Protein AF-A0A232M3I5-F1 (afdb_monomer)

Secondary structure (DSSP, 8-state):
------THHHHHHHHHHHHHHHHHHHHHTT--SS-PPPPHHHHHHTT--GGG-STTHHHHHHHHHHHHHTTT-TTTSHHHHHHHHHHHHHHHHHHHHHHHHHHHHTTT----

Sequence (112 aa):
MTFEINDEHIFYWKVLCKMTVVESAKSTIGLTDGSTPASRQAMSDARLPLAYRDSCAHLLIPLNRCRQEEYYLPWKCETERHTYERCQYEEFKKRVAKMDELRAAKGGERSN

Foldseek 3Di:
DDDDDDPVVVVVVVVVVVVPPVVVVCVVVVPPDPQDFDDPVRCVVLVPDPVLNDSLVVLVSVLVVQCVVVVNDPPRSPPSVVVSVVVVVVVVVVVVVVVVVVCVVVVNDDDD

Structure (mmCIF, N/CA/C/O backbone):
data_AF-A0A232M3I5-F1
#
_entry.id   AF-A0A232M3I5-F1
#
loop_
_atom_site.group_PDB
_atom_site.id
_atom_site.type_symbol
_atom_site.label_atom_id
_atom_site.label_alt_id
_atom_site.label_comp_id
_atom_site.label_asym_id
_atom_site.label_entity_id
_atom_site.label_seq_id
_atom_site.pdbx_PDB_ins_code
_atom_site.Cartn_x
_atom_site.Cartn_y
_atom_site.Cartn_z
_atom_site.occupancy
_atom_site.B_iso_or_equiv
_atom_site.auth_seq_id
_atom_site.auth_comp_id
_atom_site.auth_asym_id
_atom_site.auth_atom_id
_atom_site.pdbx_PDB_model_num
ATOM 1 N N . MET A 1 1 ? 22.781 -17.548 59.087 1.00 36.53 1 MET A N 1
ATOM 2 C CA . MET A 1 1 ? 22.733 -16.389 58.175 1.00 36.53 1 MET A CA 1
ATOM 3 C C . MET A 1 1 ? 21.910 -16.828 56.977 1.00 36.53 1 MET A C 1
ATOM 5 O O . MET A 1 1 ? 22.402 -17.557 56.130 1.00 36.53 1 MET A O 1
ATOM 9 N N . THR A 1 2 ? 20.611 -16.559 57.032 1.00 29.86 2 THR A N 1
ATOM 10 C CA . THR A 1 2 ? 19.638 -16.872 55.983 1.00 29.86 2 THR A CA 1
ATOM 11 C C . THR A 1 2 ? 19.803 -15.859 54.855 1.00 29.86 2 THR A C 1
ATOM 13 O O . THR A 1 2 ? 19.718 -14.661 55.109 1.00 29.86 2 THR A O 1
ATOM 16 N N . PHE A 1 3 ? 20.065 -16.319 53.634 1.00 33.56 3 PHE A N 1
ATOM 17 C CA . PHE A 1 3 ? 19.971 -15.488 52.434 1.00 33.56 3 PHE A CA 1
ATOM 18 C C . PHE A 1 3 ? 18.864 -16.095 51.572 1.00 33.56 3 PHE A C 1
ATOM 20 O O . PHE A 1 3 ? 19.052 -17.139 50.950 1.00 33.56 3 PHE A O 1
ATOM 27 N N . GLU A 1 4 ? 17.673 -15.504 51.648 1.00 40.56 4 GLU A N 1
ATOM 28 C CA . GLU A 1 4 ? 16.532 -15.839 50.799 1.00 40.56 4 GLU A CA 1
ATOM 29 C C . GLU A 1 4 ? 16.883 -15.482 49.349 1.00 40.56 4 GLU A C 1
ATOM 31 O O . GLU A 1 4 ? 17.143 -14.324 49.018 1.00 40.56 4 GLU A O 1
ATOM 36 N N . ILE A 1 5 ? 16.947 -16.492 48.482 1.00 49.09 5 ILE A N 1
ATOM 37 C CA . ILE A 1 5 ? 17.174 -16.312 47.048 1.00 49.09 5 ILE A CA 1
ATOM 38 C C . ILE A 1 5 ? 15.801 -16.086 46.410 1.00 49.09 5 ILE A C 1
ATOM 40 O O . ILE A 1 5 ? 15.037 -17.028 46.227 1.00 49.09 5 ILE A O 1
ATOM 44 N N . ASN A 1 6 ? 15.491 -14.823 46.118 1.00 50.09 6 ASN A N 1
ATOM 45 C CA . ASN A 1 6 ? 14.250 -14.395 45.471 1.00 50.09 6 ASN A CA 1
ATOM 46 C C . ASN A 1 6 ? 14.105 -14.967 44.042 1.00 50.09 6 ASN A C 1
ATOM 48 O O . ASN A 1 6 ? 15.034 -14.900 43.231 1.00 50.09 6 ASN A O 1
ATOM 52 N N . ASP A 1 7 ? 12.902 -15.460 43.726 1.00 55.50 7 ASP A N 1
ATOM 53 C CA . ASP A 1 7 ? 12.484 -16.132 42.480 1.00 55.50 7 ASP A CA 1
ATOM 54 C C . ASP A 1 7 ? 12.653 -15.316 41.171 1.00 55.50 7 ASP A C 1
ATOM 56 O O . ASP A 1 7 ? 12.555 -15.867 40.070 1.00 55.50 7 ASP A O 1
ATOM 60 N N . GLU A 1 8 ? 12.950 -14.014 41.234 1.00 52.91 8 GLU A N 1
ATOM 61 C CA . GLU A 1 8 ? 13.034 -13.146 40.044 1.00 52.91 8 GLU A CA 1
ATOM 62 C C . GLU A 1 8 ? 14.287 -13.385 39.179 1.00 52.91 8 GLU A C 1
ATOM 64 O O . GLU A 1 8 ? 14.257 -13.218 37.955 1.00 52.91 8 GLU A O 1
ATOM 69 N N . HIS A 1 9 ? 15.392 -13.843 39.774 1.00 48.72 9 HIS A N 1
ATOM 70 C CA . HIS A 1 9 ? 16.669 -13.996 39.062 1.00 48.72 9 HIS A CA 1
ATOM 71 C C . HIS A 1 9 ? 16.680 -15.211 38.108 1.00 48.72 9 HIS A C 1
ATOM 73 O O . HIS A 1 9 ? 17.318 -15.189 37.051 1.00 48.72 9 HIS A O 1
ATOM 79 N N . ILE A 1 10 ? 15.919 -16.261 38.443 1.00 56.19 10 ILE A N 1
ATOM 80 C CA . ILE A 1 10 ? 15.705 -17.450 37.597 1.00 56.19 10 ILE A CA 1
ATOM 81 C C . ILE A 1 10 ? 14.839 -17.094 36.383 1.00 56.19 10 ILE A C 1
ATOM 83 O O . ILE A 1 10 ? 15.052 -17.618 35.284 1.00 56.19 10 ILE A O 1
ATOM 87 N N . PHE A 1 11 ? 13.877 -16.187 36.567 1.00 51.44 11 PHE A N 1
ATOM 88 C CA . PHE A 1 11 ? 12.989 -15.735 35.503 1.00 51.44 11 PHE A CA 1
ATOM 89 C C . PHE A 1 11 ? 13.763 -14.948 34.439 1.00 51.44 11 PHE A C 1
ATOM 91 O O . PHE A 1 11 ? 13.648 -15.242 33.248 1.00 51.44 11 PHE A O 1
ATOM 98 N N . TYR A 1 12 ? 14.640 -14.034 34.868 1.00 53.97 12 TYR A N 1
ATOM 99 C CA . TYR A 1 12 ? 15.449 -13.213 33.965 1.00 53.97 12 TYR A CA 1
ATOM 100 C C . TYR A 1 12 ? 16.418 -14.052 33.112 1.00 53.97 12 TYR A C 1
ATOM 102 O O . TYR A 1 12 ? 16.521 -13.850 31.902 1.00 53.97 12 TYR A O 1
ATOM 110 N N . TRP A 1 13 ? 17.064 -15.069 33.696 1.00 50.97 13 TRP A N 1
ATOM 111 C CA . TRP A 1 13 ? 18.007 -15.940 32.975 1.00 50.97 13 TRP A CA 1
ATOM 112 C C . TRP A 1 13 ? 17.315 -16.909 31.994 1.00 50.97 13 TRP A C 1
ATOM 114 O O . TRP A 1 13 ? 17.824 -17.162 30.899 1.00 50.97 13 TRP A O 1
ATOM 124 N N . LYS A 1 14 ? 16.106 -17.397 32.323 1.00 53.97 14 LYS A N 1
ATOM 125 C CA . LYS A 1 14 ? 15.258 -18.181 31.398 1.00 53.97 14 LYS A CA 1
ATOM 126 C C . LYS A 1 14 ? 14.777 -17.363 30.196 1.00 53.97 14 LYS A C 1
ATOM 128 O O . LYS A 1 14 ? 14.673 -17.917 29.101 1.00 53.97 14 LYS A O 1
ATOM 133 N N . VAL A 1 15 ? 14.471 -16.079 30.388 1.00 56.09 15 VAL A N 1
ATOM 134 C CA . VAL A 1 15 ? 14.069 -15.164 29.306 1.00 56.09 15 VAL A CA 1
ATOM 135 C C . VAL A 1 15 ? 15.266 -14.839 28.406 1.00 56.09 15 VAL A C 1
ATOM 137 O O . VAL A 1 15 ? 15.161 -14.990 27.190 1.00 56.09 15 VAL A O 1
ATOM 140 N N . LEU A 1 16 ? 16.431 -14.526 28.988 1.00 51.78 16 LEU A N 1
ATOM 141 C CA . LEU A 1 16 ? 17.652 -14.212 28.235 1.00 51.78 16 LEU A CA 1
ATOM 142 C C . LEU A 1 16 ? 18.135 -15.387 27.363 1.00 51.78 16 LEU A C 1
ATOM 144 O O . LEU A 1 16 ? 18.512 -15.197 26.210 1.00 51.78 16 LEU A O 1
ATOM 148 N N . CYS A 1 17 ? 18.085 -16.619 27.883 1.00 54.47 17 CYS A N 1
ATOM 149 C CA . CYS A 1 17 ? 18.536 -17.813 27.158 1.00 54.47 17 CYS A CA 1
ATOM 150 C C . CYS A 1 17 ? 17.562 -18.246 26.038 1.00 54.47 17 CYS A C 1
ATOM 152 O O . CYS A 1 17 ? 17.983 -18.823 25.036 1.00 54.47 17 CYS A O 1
ATOM 154 N N . LYS A 1 18 ? 16.264 -17.921 26.150 1.00 52.28 18 LYS A N 1
ATOM 155 C CA . LYS A 1 18 ? 15.285 -18.131 25.066 1.00 52.28 18 LYS A CA 1
ATOM 156 C C . LYS A 1 18 ? 15.374 -17.081 23.954 1.00 52.28 18 LYS A C 1
ATOM 158 O O . LYS A 1 18 ? 14.996 -17.387 22.825 1.00 52.28 18 LYS A O 1
ATOM 163 N N . MET A 1 19 ? 15.871 -15.878 24.249 1.00 50.94 19 MET A N 1
ATOM 164 C CA . MET A 1 19 ? 16.002 -14.799 23.263 1.00 50.94 19 MET A CA 1
ATOM 165 C C . MET A 1 19 ? 17.131 -15.046 22.246 1.00 50.94 19 MET A C 1
ATOM 167 O O . MET A 1 19 ? 16.953 -14.751 21.072 1.00 50.94 19 MET A O 1
ATOM 171 N N . THR A 1 20 ? 18.248 -15.677 22.625 1.00 52.88 20 THR A N 1
ATOM 172 C CA . THR A 1 20 ? 19.428 -15.770 21.737 1.00 52.88 20 THR A CA 1
ATOM 173 C C . THR A 1 20 ? 19.367 -16.877 20.677 1.00 52.88 20 THR A C 1
ATOM 175 O O . THR A 1 20 ? 19.899 -16.713 19.579 1.00 52.88 20 THR A O 1
ATOM 178 N N . VAL A 1 21 ? 18.707 -18.007 20.953 1.00 57.47 21 VAL A N 1
ATOM 179 C CA . VAL A 1 21 ? 18.685 -19.158 20.022 1.00 57.47 21 VAL A CA 1
ATOM 180 C C . VAL A 1 21 ? 17.604 -19.012 18.942 1.00 57.47 21 VAL A C 1
ATOM 182 O O . VAL A 1 21 ? 17.812 -19.401 17.794 1.00 57.47 21 VAL A O 1
ATOM 185 N N . VAL A 1 22 ? 16.460 -18.406 19.276 1.00 58.78 22 VAL A N 1
ATOM 186 C CA . VAL A 1 22 ? 15.324 -18.251 18.348 1.00 58.78 22 VAL A CA 1
ATOM 187 C C . VAL A 1 22 ? 15.579 -17.157 17.300 1.00 58.78 22 VAL A C 1
ATOM 189 O O . VAL A 1 22 ? 15.109 -17.267 16.168 1.00 58.78 22 VAL A O 1
ATOM 192 N N . GLU A 1 23 ? 16.354 -16.122 17.632 1.00 58.50 23 GLU A N 1
ATOM 193 C CA . GLU A 1 23 ? 16.722 -15.053 16.692 1.00 58.50 23 GLU A CA 1
ATOM 194 C C . GLU A 1 23 ? 17.732 -15.530 15.631 1.00 58.50 23 GLU A C 1
ATOM 196 O O . GLU A 1 23 ? 17.575 -15.216 14.450 1.00 58.50 23 GLU A O 1
ATOM 201 N N . SER A 1 24 ? 18.689 -16.388 16.007 1.00 56.53 24 SER A N 1
ATOM 202 C CA . SER A 1 24 ? 19.647 -17.010 15.072 1.00 56.53 24 SER A CA 1
ATOM 203 C C . SER A 1 24 ? 18.975 -17.994 14.092 1.00 56.53 24 SER A C 1
ATOM 205 O O . SER A 1 24 ? 19.364 -18.129 12.929 1.00 56.53 24 SER A O 1
ATOM 207 N N . ALA A 1 25 ? 17.887 -18.644 14.518 1.00 57.88 25 ALA A N 1
ATOM 208 C CA . ALA A 1 25 ? 17.087 -19.501 13.641 1.00 57.88 25 ALA A CA 1
ATOM 209 C C . ALA A 1 25 ? 16.265 -18.708 12.602 1.00 57.88 25 ALA A C 1
ATOM 211 O O . ALA A 1 25 ? 15.973 -19.219 11.524 1.00 57.88 25 ALA A O 1
ATOM 212 N N . LYS A 1 26 ? 15.900 -17.448 12.881 1.00 56.56 26 LYS A N 1
ATOM 213 C CA . LYS A 1 26 ? 15.211 -16.584 11.903 1.00 56.56 26 LYS A CA 1
ATOM 214 C C . LYS A 1 26 ? 16.162 -16.036 10.838 1.00 56.56 26 LYS A C 1
ATOM 216 O O . LYS A 1 26 ? 15.759 -15.927 9.680 1.00 56.56 26 LYS A O 1
ATOM 221 N N . SER A 1 27 ? 17.414 -15.741 11.200 1.00 54.50 27 SER A N 1
ATOM 222 C CA . SER A 1 27 ? 18.414 -15.230 10.251 1.00 54.50 27 SER A CA 1
ATOM 223 C C . SER A 1 27 ? 18.872 -16.289 9.241 1.00 54.50 27 SER A C 1
ATOM 225 O O . SER A 1 27 ? 19.123 -15.965 8.084 1.00 54.50 27 SER A O 1
ATOM 227 N N . THR A 1 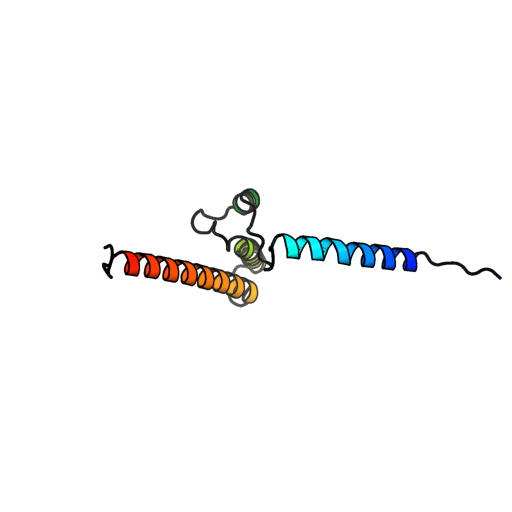28 ? 18.897 -17.566 9.635 1.00 51.72 28 THR A N 1
ATOM 228 C CA . THR A 1 28 ? 19.287 -18.693 8.766 1.00 51.72 28 THR A CA 1
ATOM 229 C C . THR A 1 28 ? 18.213 -19.107 7.755 1.00 51.72 28 THR A C 1
ATOM 231 O O . THR A 1 28 ? 18.549 -19.681 6.723 1.00 51.72 28 THR A O 1
ATOM 234 N N . ILE A 1 29 ? 16.940 -18.769 7.991 1.00 62.72 29 ILE A N 1
ATOM 235 C CA . ILE A 1 29 ? 15.828 -19.028 7.053 1.00 62.72 29 ILE A CA 1
ATOM 236 C C . ILE A 1 29 ? 15.588 -17.815 6.124 1.00 62.72 29 ILE A C 1
ATOM 238 O O . ILE A 1 29 ? 14.718 -17.845 5.260 1.00 62.72 29 ILE A O 1
ATOM 242 N N . GLY A 1 30 ? 16.371 -16.735 6.243 1.00 52.00 30 GLY A N 1
ATOM 243 C CA . GLY A 1 30 ? 16.248 -15.573 5.353 1.00 52.00 30 GLY A CA 1
ATOM 244 C C . GLY A 1 30 ? 14.910 -14.830 5.470 1.00 52.00 30 GLY A C 1
ATOM 245 O O . GLY A 1 30 ? 14.553 -14.069 4.575 1.00 52.00 30 GLY A O 1
ATOM 246 N N . LEU A 1 31 ? 14.162 -15.017 6.566 1.00 53.53 31 LEU A N 1
ATOM 247 C CA . LEU A 1 31 ? 13.011 -14.173 6.896 1.00 53.53 31 LEU A CA 1
ATOM 248 C C . LEU A 1 31 ? 13.507 -12.918 7.620 1.00 53.53 31 LEU A C 1
ATOM 250 O O . LEU A 1 31 ? 13.290 -12.728 8.816 1.00 53.53 31 LEU A O 1
ATOM 254 N N . THR A 1 32 ? 14.201 -12.059 6.885 1.00 53.34 32 THR A N 1
ATOM 255 C CA . THR A 1 32 ? 14.564 -10.716 7.337 1.00 53.34 32 THR A CA 1
ATOM 256 C C . THR A 1 32 ? 13.774 -9.714 6.518 1.00 53.34 32 THR A C 1
ATOM 258 O O . THR A 1 32 ? 14.270 -9.209 5.525 1.00 53.34 32 THR A O 1
ATOM 261 N N . ASP A 1 33 ? 12.514 -9.533 6.901 1.00 45.25 33 ASP A N 1
ATOM 262 C CA . ASP A 1 33 ? 11.749 -8.288 6.812 1.00 45.25 33 ASP A CA 1
ATOM 263 C C . ASP A 1 33 ? 10.402 -8.557 7.490 1.00 45.25 33 ASP A C 1
ATOM 265 O O . ASP A 1 33 ? 9.795 -9.609 7.292 1.00 45.25 33 ASP A O 1
ATOM 269 N N . GLY A 1 34 ? 9.941 -7.647 8.349 1.00 52.94 34 GLY A N 1
ATOM 270 C CA . GLY A 1 34 ? 8.774 -7.807 9.234 1.00 52.94 34 GLY A CA 1
ATOM 271 C C . GLY A 1 34 ? 7.401 -7.937 8.551 1.00 52.94 34 GLY A C 1
ATOM 272 O O . GLY A 1 34 ? 6.396 -7.535 9.124 1.00 52.94 34 GLY A O 1
ATOM 273 N N . SER A 1 35 ? 7.338 -8.486 7.342 1.00 56.91 35 SER A N 1
ATOM 274 C CA . SER A 1 35 ? 6.141 -8.721 6.543 1.00 56.91 35 SER A CA 1
ATOM 275 C C . SER A 1 35 ? 5.966 -10.229 6.349 1.00 56.91 35 SER A C 1
ATOM 277 O O . SER A 1 35 ? 6.280 -10.785 5.295 1.00 56.91 35 SER A O 1
ATOM 279 N N . THR A 1 36 ? 5.460 -10.925 7.371 1.00 70.19 36 THR A N 1
ATOM 280 C CA . THR A 1 36 ? 4.936 -12.280 7.146 1.00 70.19 36 THR A CA 1
ATOM 281 C C . THR A 1 36 ? 3.640 -12.145 6.341 1.00 70.19 36 THR A C 1
ATOM 283 O O . THR A 1 36 ? 2.704 -11.507 6.832 1.00 70.19 36 THR A O 1
ATOM 286 N N . PRO A 1 37 ? 3.556 -12.698 5.116 1.00 76.56 37 PRO A N 1
ATOM 287 C CA . PRO A 1 37 ? 2.334 -12.625 4.327 1.00 76.56 37 PRO A CA 1
ATOM 288 C C . PRO A 1 37 ? 1.181 -13.279 5.094 1.00 76.56 37 PRO A C 1
ATOM 290 O O . PRO A 1 37 ? 1.356 -14.303 5.759 1.00 76.56 37 PRO A O 1
ATOM 293 N N . ALA A 1 38 ? -0.007 -12.678 5.016 1.00 82.50 38 ALA A N 1
ATOM 294 C CA . ALA A 1 38 ? -1.180 -13.198 5.704 1.00 82.50 38 ALA A CA 1
ATOM 295 C C . ALA A 1 38 ? -1.511 -14.605 5.192 1.00 82.50 38 ALA A C 1
ATOM 297 O O . ALA A 1 38 ? -1.454 -14.881 3.991 1.00 82.50 38 ALA A O 1
ATOM 298 N N . SER A 1 39 ? -1.886 -15.502 6.107 1.00 88.25 39 SER A N 1
ATOM 299 C CA . SER A 1 39 ? -2.333 -16.836 5.718 1.00 88.25 39 SER A CA 1
ATOM 300 C C . SER A 1 39 ? -3.603 -16.739 4.866 1.00 88.25 39 SER A C 1
ATOM 302 O O . SER A 1 39 ? -4.420 -15.825 5.013 1.00 88.25 39 SER A O 1
ATOM 304 N N . ARG A 1 40 ? -3.801 -17.709 3.968 1.00 87.19 40 ARG A N 1
ATOM 305 C CA . ARG A 1 40 ? -4.982 -17.736 3.091 1.00 87.19 40 ARG A CA 1
ATOM 306 C C . ARG A 1 40 ? -6.291 -17.761 3.882 1.00 87.19 40 ARG A C 1
ATOM 308 O O . ARG A 1 40 ? -7.261 -17.132 3.465 1.00 87.19 40 ARG A O 1
ATOM 315 N N . GLN A 1 41 ? -6.286 -18.450 5.023 1.00 89.19 41 GLN A N 1
ATOM 316 C CA . GLN A 1 41 ? -7.420 -18.499 5.938 1.00 89.19 41 GLN A CA 1
ATOM 317 C C . GLN A 1 41 ? -7.697 -17.116 6.538 1.00 89.19 41 GLN A C 1
ATOM 319 O O . GLN A 1 41 ? -8.813 -16.629 6.411 1.00 89.19 41 GLN A O 1
ATOM 324 N N . ALA A 1 42 ? -6.672 -16.421 7.047 1.00 87.56 42 ALA A N 1
ATOM 325 C CA . ALA A 1 42 ? -6.830 -15.083 7.622 1.00 87.56 42 ALA A CA 1
ATOM 326 C C . ALA A 1 42 ? -7.403 -14.063 6.618 1.00 87.56 42 ALA A C 1
ATOM 328 O O . ALA A 1 42 ? -8.250 -13.246 6.974 1.00 87.56 42 ALA A O 1
ATOM 329 N N . MET A 1 43 ? -6.998 -14.133 5.344 1.00 89.25 43 MET A N 1
ATOM 330 C CA . MET A 1 43 ? -7.566 -13.285 4.284 1.00 89.25 43 MET A CA 1
ATOM 331 C C . MET A 1 43 ? -9.035 -13.613 3.971 1.00 89.25 43 MET A C 1
ATOM 333 O O . MET A 1 43 ? -9.803 -12.722 3.596 1.00 89.25 43 MET A O 1
ATOM 337 N N . SER A 1 44 ? -9.424 -14.885 4.103 1.00 90.06 44 SER A N 1
ATOM 338 C CA . SER A 1 44 ? -10.806 -15.337 3.922 1.00 90.06 44 SER A CA 1
ATOM 339 C C . SER A 1 44 ? -11.690 -14.906 5.090 1.00 90.06 44 SER A C 1
ATOM 341 O O . SER A 1 44 ? -12.771 -14.365 4.864 1.00 90.06 44 SER A O 1
ATOM 343 N N . ASP A 1 45 ? -11.209 -15.076 6.322 1.00 91.44 45 ASP A N 1
ATOM 344 C CA . ASP A 1 45 ? -11.918 -14.704 7.550 1.00 91.44 45 ASP A CA 1
ATOM 345 C C . ASP A 1 45 ? -12.151 -13.186 7.616 1.00 91.44 45 ASP A C 1
ATOM 347 O O . ASP A 1 45 ? -13.237 -12.721 7.964 1.00 91.44 45 ASP A O 1
ATOM 351 N N . ALA A 1 46 ? -11.165 -12.399 7.168 1.00 89.81 46 ALA A N 1
ATOM 352 C CA . ALA A 1 46 ? -11.277 -10.948 7.017 1.00 89.81 46 ALA A CA 1
ATOM 353 C C . ALA A 1 46 ? -12.141 -10.508 5.815 1.00 89.81 46 ALA A C 1
ATOM 355 O O . ALA A 1 46 ? -12.307 -9.310 5.588 1.00 89.81 46 ALA A O 1
ATOM 356 N N . ARG A 1 47 ? -12.692 -11.455 5.040 1.00 90.88 47 ARG A N 1
ATOM 357 C CA . ARG A 1 47 ? -13.548 -11.216 3.865 1.00 90.88 47 ARG A CA 1
ATOM 358 C C . ARG A 1 47 ? -12.934 -10.236 2.857 1.00 90.88 47 ARG A C 1
ATOM 360 O O . ARG A 1 47 ? -13.633 -9.408 2.276 1.00 90.88 47 ARG A O 1
ATOM 367 N N . LEU A 1 48 ? -11.626 -10.349 2.611 1.00 91.31 48 LEU A N 1
ATOM 368 C CA . LEU A 1 48 ? -10.953 -9.502 1.628 1.00 91.31 48 LEU A CA 1
ATOM 369 C C . LEU A 1 48 ? -11.434 -9.833 0.198 1.00 91.31 48 LEU A C 1
ATOM 371 O O . LEU A 1 48 ? -11.479 -11.021 -0.167 1.00 91.31 48 LEU A O 1
ATOM 375 N N . PRO A 1 49 ? -11.751 -8.826 -0.642 1.00 90.81 49 PRO A N 1
ATOM 376 C CA . PRO A 1 49 ? -12.024 -9.027 -2.064 1.00 90.81 49 PRO A CA 1
ATOM 377 C C . PRO A 1 49 ? -10.824 -9.651 -2.780 1.00 90.81 49 PRO A C 1
ATOM 379 O O . PRO A 1 49 ? -9.681 -9.393 -2.411 1.00 90.81 49 PRO A O 1
ATOM 382 N N . LEU A 1 50 ? -11.072 -10.434 -3.833 1.00 90.25 50 LEU A N 1
ATOM 383 C CA . LEU A 1 50 ? -10.018 -11.157 -4.562 1.00 90.25 50 LEU A CA 1
ATOM 384 C C . LEU A 1 50 ? -8.896 -10.245 -5.077 1.00 90.25 50 LEU A C 1
ATOM 386 O O . LEU A 1 50 ? -7.739 -10.649 -5.056 1.00 90.25 50 LEU A O 1
ATOM 390 N N . ALA A 1 51 ? -9.227 -9.014 -5.474 1.00 90.56 51 ALA A N 1
ATOM 391 C CA . ALA A 1 51 ? -8.260 -8.036 -5.970 1.00 90.56 51 ALA A CA 1
ATOM 392 C C . ALA A 1 51 ? -7.207 -7.614 -4.927 1.00 90.56 51 ALA A C 1
ATOM 394 O O . ALA A 1 51 ? -6.118 -7.203 -5.306 1.00 90.56 51 ALA A O 1
ATOM 395 N N . TYR A 1 52 ? -7.512 -7.732 -3.630 1.00 90.25 52 TYR A N 1
ATOM 396 C CA . TYR A 1 52 ? -6.643 -7.290 -2.533 1.00 90.25 52 TYR A CA 1
ATOM 397 C C . TYR A 1 52 ? -6.029 -8.455 -1.741 1.00 90.25 52 TYR A C 1
ATOM 399 O O . TYR A 1 52 ? -5.596 -8.282 -0.604 1.00 90.25 52 TYR A O 1
ATOM 407 N N . ARG A 1 53 ? -6.039 -9.669 -2.305 1.00 91.00 53 ARG A N 1
ATOM 408 C CA . ARG A 1 53 ? -5.405 -10.860 -1.713 1.00 91.00 53 ARG A CA 1
ATOM 409 C C . ARG A 1 53 ? -3.984 -11.032 -2.243 1.00 91.00 53 ARG A C 1
ATOM 411 O O . ARG A 1 53 ? -3.651 -12.053 -2.840 1.00 91.00 53 ARG A O 1
ATOM 418 N N . ASP A 1 54 ? -3.181 -9.997 -2.073 1.00 90.88 54 ASP A N 1
ATOM 419 C CA . ASP A 1 54 ? -1.802 -9.903 -2.534 1.00 90.88 54 ASP A CA 1
ATOM 420 C C . ASP A 1 54 ? -0.801 -10.102 -1.381 1.00 90.88 54 ASP A C 1
ATOM 422 O O . ASP A 1 54 ? -1.171 -10.387 -0.240 1.00 90.88 54 ASP A O 1
ATOM 426 N N . SER A 1 55 ? 0.497 -9.946 -1.657 1.00 89.62 55 SER A N 1
ATOM 427 C CA . SER A 1 55 ? 1.536 -10.029 -0.619 1.00 89.62 55 SER A CA 1
ATOM 428 C C . SER A 1 55 ? 1.366 -8.974 0.484 1.00 89.62 55 SER A C 1
ATOM 430 O O . SER A 1 55 ? 1.768 -9.206 1.625 1.00 89.62 55 SER A O 1
ATOM 432 N N . CYS A 1 56 ? 0.731 -7.839 0.174 1.00 92.81 56 CYS A N 1
ATOM 433 C CA . CYS A 1 56 ? 0.495 -6.732 1.101 1.00 92.81 56 CYS A CA 1
ATOM 434 C C . CYS A 1 56 ? -0.780 -6.891 1.954 1.00 92.81 56 CYS A C 1
ATOM 436 O O . CYS A 1 56 ? -1.031 -6.066 2.835 1.00 92.81 56 CYS A O 1
ATOM 438 N N . ALA A 1 57 ? -1.562 -7.961 1.766 1.00 92.56 57 ALA A N 1
ATOM 439 C CA . ALA A 1 57 ? -2.841 -8.175 2.449 1.00 92.56 57 ALA A CA 1
ATOM 440 C C . ALA A 1 57 ? -2.749 -8.193 3.989 1.00 92.56 57 ALA A C 1
ATOM 442 O O . ALA A 1 57 ? -3.710 -7.846 4.675 1.00 92.56 57 ALA A O 1
ATOM 443 N N . HIS A 1 58 ? -1.588 -8.547 4.547 1.00 90.38 58 HIS A N 1
ATOM 444 C CA . HIS A 1 58 ? -1.345 -8.538 5.992 1.00 90.38 58 HIS A CA 1
ATOM 445 C C . HIS A 1 58 ? -1.427 -7.134 6.619 1.00 90.38 58 HIS A C 1
ATOM 447 O O . HIS A 1 58 ? -1.793 -7.018 7.785 1.00 90.38 58 HIS A O 1
ATOM 453 N N . LEU A 1 59 ? -1.163 -6.075 5.846 1.00 93.25 59 LEU A N 1
ATOM 454 C CA . LEU A 1 59 ? -1.305 -4.674 6.271 1.00 93.25 59 LEU A CA 1
ATOM 455 C C . LEU A 1 59 ? -2.731 -4.146 6.068 1.00 93.25 59 LEU A C 1
ATOM 457 O O . LEU A 1 59 ? -3.162 -3.215 6.744 1.00 93.25 59 LEU A O 1
ATOM 461 N N . LEU A 1 60 ? -3.491 -4.752 5.155 1.00 92.62 60 LEU A N 1
ATOM 462 C CA . LEU A 1 60 ? -4.854 -4.323 4.853 1.00 92.62 60 LEU A CA 1
ATOM 463 C C . LEU A 1 60 ? -5.857 -4.744 5.935 1.00 92.62 60 LEU A C 1
ATOM 465 O O . LEU A 1 60 ? -6.808 -4.016 6.214 1.00 92.62 60 LEU A O 1
ATOM 469 N N . ILE A 1 61 ? -5.646 -5.904 6.563 1.00 93.25 61 ILE A N 1
ATOM 470 C CA . ILE A 1 61 ? -6.485 -6.393 7.668 1.00 93.25 61 ILE A CA 1
ATOM 471 C C . ILE A 1 61 ? -6.522 -5.386 8.841 1.00 93.25 61 ILE A C 1
ATOM 473 O O . ILE A 1 61 ? -7.626 -4.977 9.213 1.00 93.25 61 ILE A O 1
ATOM 477 N N . PRO A 1 62 ? -5.383 -4.925 9.405 1.00 92.88 62 PRO A N 1
ATOM 478 C CA . PRO A 1 62 ? -5.396 -3.920 10.469 1.00 92.88 62 PRO A CA 1
ATOM 479 C C . PRO A 1 62 ? -5.919 -2.557 9.995 1.00 92.88 62 PRO A C 1
ATOM 481 O O . PRO A 1 62 ? -6.647 -1.905 10.739 1.00 92.88 62 PRO A O 1
ATOM 484 N N . LEU A 1 63 ? -5.656 -2.153 8.745 1.00 93.44 63 LEU A N 1
ATOM 485 C CA . LEU A 1 63 ? -6.214 -0.916 8.187 1.00 93.44 63 LEU A CA 1
ATOM 486 C C . LEU A 1 63 ? -7.749 -0.945 8.135 1.00 93.44 63 LEU A C 1
ATOM 488 O O . LEU A 1 63 ? -8.405 0.028 8.502 1.00 93.44 63 LEU A O 1
ATOM 492 N N . ASN A 1 64 ? -8.339 -2.056 7.693 1.00 93.38 64 ASN A N 1
ATOM 493 C CA . ASN A 1 64 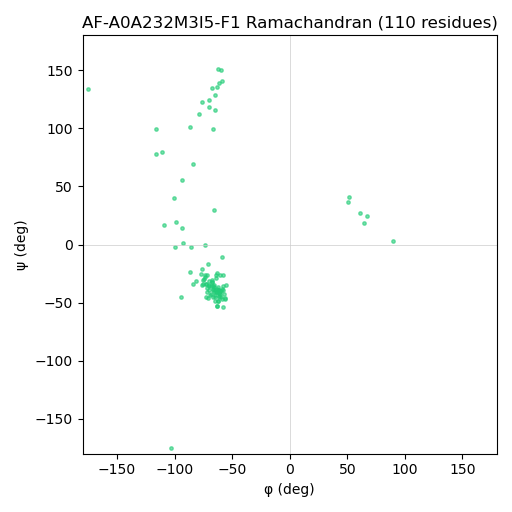? -9.793 -2.203 7.646 1.00 93.38 64 ASN A CA 1
ATOM 494 C C . ASN A 1 64 ? -10.407 -2.249 9.045 1.00 93.38 64 ASN A C 1
ATOM 496 O O . ASN A 1 64 ? -11.509 -1.739 9.232 1.00 93.38 64 ASN A O 1
ATOM 500 N N . ARG A 1 65 ? -9.689 -2.804 10.026 1.00 93.06 65 ARG A N 1
ATOM 501 C CA . ARG A 1 65 ? -10.098 -2.755 11.429 1.00 93.06 65 ARG A CA 1
ATOM 502 C C . ARG A 1 65 ? -10.138 -1.315 11.948 1.00 93.06 65 ARG A C 1
ATOM 504 O O . ARG A 1 65 ? -11.193 -0.882 12.397 1.00 93.06 65 ARG A O 1
ATOM 511 N N . CYS A 1 66 ? -9.050 -0.560 11.778 1.00 94.62 66 CYS A N 1
ATOM 512 C CA . CYS A 1 66 ? -8.979 0.851 12.174 1.00 94.62 66 CYS A CA 1
ATOM 513 C C . CYS A 1 66 ? -10.076 1.688 11.496 1.00 94.62 66 CYS A C 1
ATOM 515 O O . CYS A 1 66 ? -10.755 2.479 12.143 1.00 94.62 66 CYS A O 1
ATOM 517 N N . ARG A 1 67 ? -10.325 1.465 10.197 1.00 95.19 67 ARG A N 1
ATOM 518 C CA . ARG A 1 67 ? -11.395 2.156 9.457 1.00 95.19 67 ARG A CA 1
ATOM 519 C C . ARG A 1 67 ? -12.783 1.906 10.042 1.00 95.19 67 ARG A C 1
ATOM 521 O O . ARG A 1 67 ? -13.583 2.832 10.072 1.00 95.19 67 ARG A O 1
ATOM 528 N N . GLN A 1 68 ? -13.075 0.685 10.482 1.00 94.12 68 GLN A N 1
ATOM 529 C CA . GLN A 1 68 ? -14.361 0.366 11.105 1.00 94.12 68 GLN A CA 1
ATOM 530 C C . GLN A 1 68 ? -14.483 0.977 12.506 1.00 94.12 68 GLN A C 1
ATOM 532 O O . GLN A 1 68 ? -15.535 1.508 12.843 1.00 94.12 68 GLN A O 1
ATOM 537 N N . GLU A 1 69 ? -13.409 0.938 13.298 1.00 94.81 69 GLU A N 1
ATOM 538 C CA . GLU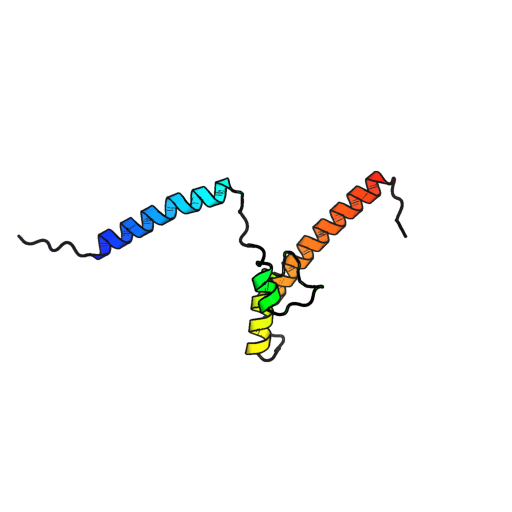 A 1 69 ? -13.377 1.491 14.659 1.00 94.81 69 GLU A CA 1
ATOM 539 C C . GLU A 1 69 ? -13.503 3.028 14.663 1.00 94.81 69 GLU A C 1
ATOM 541 O O . GLU A 1 69 ? -14.243 3.591 15.466 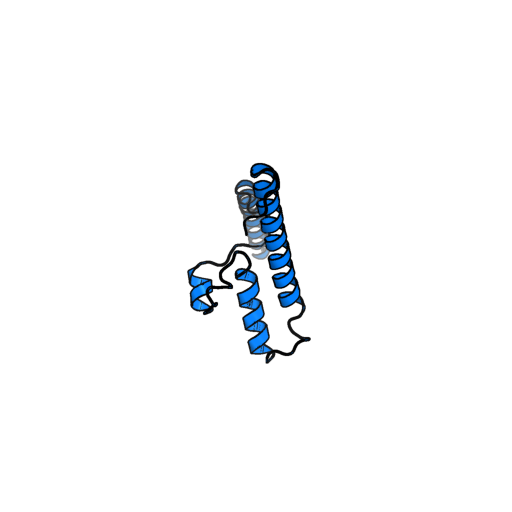1.00 94.81 69 GLU A O 1
ATOM 546 N N . GLU A 1 70 ? -12.858 3.708 13.713 1.00 94.38 70 GLU A N 1
ATOM 547 C CA . GLU A 1 70 ? -12.837 5.173 13.593 1.00 94.38 70 GLU A CA 1
ATOM 548 C C . GLU A 1 70 ? -13.845 5.707 12.559 1.00 94.38 70 GLU A C 1
ATOM 550 O O . GLU A 1 70 ? -13.686 6.820 12.064 1.00 94.38 70 GLU A O 1
ATOM 555 N N . TYR A 1 71 ? -14.863 4.924 12.178 1.00 93.56 71 TYR A N 1
ATOM 556 C CA . TYR A 1 71 ? -15.923 5.331 11.236 1.00 93.56 71 TYR A CA 1
ATOM 557 C C . TYR A 1 71 ? -15.411 5.940 9.914 1.00 93.56 71 TYR A C 1
ATOM 559 O O . TYR A 1 71 ? -16.012 6.858 9.358 1.00 93.56 71 TYR A O 1
ATOM 567 N N . TYR A 1 72 ? -14.300 5.418 9.391 1.00 92.19 72 TYR A N 1
ATOM 568 C CA . TYR A 1 72 ? -13.678 5.838 8.132 1.00 92.19 72 TYR A CA 1
ATOM 569 C C . TYR A 1 72 ? -13.231 7.311 8.103 1.00 92.19 72 TYR A C 1
ATOM 571 O O . TYR A 1 72 ? -13.123 7.910 7.029 1.00 92.19 72 TYR A O 1
ATOM 579 N N . LEU A 1 73 ? -12.912 7.896 9.261 1.00 93.94 73 LEU A N 1
ATOM 580 C CA . LEU A 1 73 ? -12.369 9.250 9.324 1.00 93.94 73 LEU A CA 1
ATOM 581 C C . LEU A 1 73 ? -10.977 9.321 8.657 1.00 93.94 73 LEU A C 1
ATOM 583 O O . LEU A 1 73 ? -10.080 8.543 8.998 1.00 93.94 73 LEU A O 1
ATOM 587 N N . PRO A 1 74 ? -10.747 10.268 7.727 1.00 92.19 74 PRO A N 1
ATOM 588 C CA . PRO A 1 74 ? -9.550 10.266 6.883 1.00 92.19 74 PRO A CA 1
ATOM 589 C C . PRO A 1 74 ? -8.240 10.607 7.615 1.00 92.19 74 PRO A C 1
ATOM 591 O O . PRO A 1 74 ? -7.169 10.308 7.096 1.00 92.19 74 PRO A O 1
ATOM 594 N N . TRP A 1 75 ? -8.300 11.198 8.811 1.00 90.50 75 TRP A N 1
ATOM 595 C CA . TRP A 1 75 ? -7.127 11.643 9.583 1.00 90.50 75 TRP A CA 1
ATOM 596 C C . TRP A 1 75 ? -6.692 10.685 10.705 1.00 90.50 75 TRP A C 1
ATOM 598 O O . TRP A 1 75 ? -5.728 10.979 11.404 1.00 90.50 75 TRP A O 1
ATOM 608 N N . LYS A 1 76 ? -7.402 9.572 10.937 1.00 91.19 76 LYS A N 1
ATOM 609 C CA . LYS A 1 76 ? -7.142 8.680 12.085 1.00 91.19 76 LYS A CA 1
ATOM 610 C C . LYS A 1 76 ? -6.217 7.506 11.765 1.00 91.19 76 LYS A C 1
ATOM 612 O O . LYS A 1 76 ? -5.283 7.257 12.515 1.00 91.19 76 LYS A O 1
ATOM 617 N N . CYS A 1 77 ? -6.433 6.834 10.637 1.00 94.94 77 CYS A N 1
ATOM 618 C CA . CYS A 1 77 ? -5.684 5.633 10.235 1.00 94.94 77 CYS A CA 1
ATOM 619 C C . CYS A 1 77 ? -4.588 5.950 9.200 1.00 94.94 77 CYS A C 1
ATOM 621 O O . CYS A 1 77 ? -4.452 5.261 8.183 1.00 94.94 77 CYS A O 1
ATOM 623 N N . GLU A 1 78 ? -3.885 7.073 9.373 1.00 93.38 78 GLU A N 1
ATOM 624 C CA . GLU A 1 78 ? -2.945 7.578 8.367 1.00 93.38 78 GLU A CA 1
ATOM 625 C C . GLU A 1 78 ? -1.711 6.675 8.238 1.00 93.38 78 GLU A C 1
ATOM 627 O O . GLU A 1 78 ? -1.298 6.335 7.130 1.00 93.38 78 GLU A O 1
ATOM 632 N N . THR A 1 79 ? -1.165 6.230 9.369 1.00 92.69 79 THR A N 1
ATOM 633 C CA . THR A 1 79 ? 0.043 5.399 9.440 1.00 92.69 79 THR A CA 1
ATOM 634 C C . THR A 1 79 ? -0.158 4.051 8.754 1.00 92.69 79 THR A C 1
ATOM 636 O O . THR A 1 79 ? 0.654 3.636 7.925 1.00 92.69 79 THR A O 1
ATOM 639 N N . GLU A 1 80 ? -1.254 3.361 9.061 1.00 92.06 80 GLU A N 1
ATOM 640 C CA . GLU A 1 80 ? -1.605 2.062 8.489 1.00 92.06 80 GLU A CA 1
ATOM 641 C C . GLU A 1 80 ? -1.864 2.189 6.988 1.00 92.06 80 GLU A C 1
ATOM 643 O O . GLU A 1 80 ? -1.433 1.340 6.204 1.00 92.06 80 GLU A O 1
ATOM 648 N N . ARG A 1 81 ? -2.515 3.284 6.576 1.00 94.31 81 ARG A N 1
ATOM 649 C CA . ARG A 1 81 ? -2.764 3.591 5.168 1.00 94.31 81 ARG A CA 1
ATOM 650 C C . ARG A 1 81 ? -1.456 3.791 4.409 1.00 94.31 81 ARG A C 1
ATOM 652 O O . ARG A 1 81 ? -1.240 3.104 3.415 1.00 94.31 81 ARG A O 1
ATOM 659 N N . HIS A 1 82 ? -0.571 4.659 4.895 1.00 94.94 82 HIS A N 1
ATOM 660 C CA . HIS A 1 82 ? 0.726 4.914 4.260 1.00 94.94 82 HIS A CA 1
ATOM 661 C C . HIS A 1 82 ? 1.605 3.667 4.223 1.00 94.94 82 HIS A C 1
ATOM 663 O O . HIS A 1 82 ? 2.300 3.420 3.240 1.00 94.94 82 HIS A O 1
ATOM 669 N N . THR A 1 83 ? 1.551 2.839 5.266 1.00 94.00 83 THR A N 1
ATOM 670 C CA . THR A 1 83 ? 2.309 1.582 5.309 1.00 94.00 83 THR A CA 1
ATOM 671 C C . THR A 1 83 ? 1.819 0.605 4.238 1.00 94.00 83 THR A C 1
ATOM 673 O O . THR A 1 83 ? 2.634 0.006 3.532 1.00 94.00 83 THR A O 1
ATOM 676 N 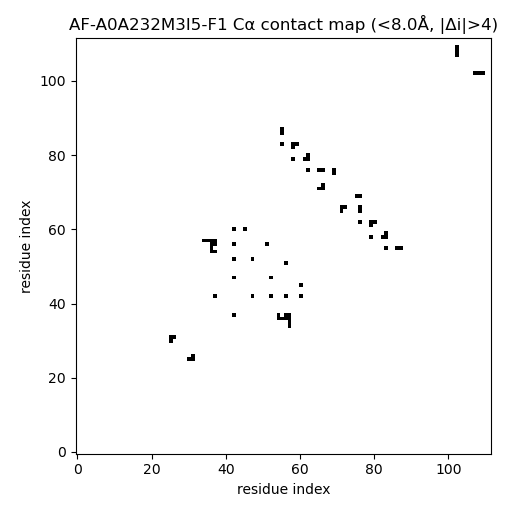N . TYR A 1 84 ? 0.500 0.479 4.063 1.00 93.81 84 TYR A N 1
ATOM 677 C CA . TYR A 1 84 ? -0.096 -0.334 3.002 1.00 93.81 84 TYR A CA 1
ATOM 678 C C . TYR A 1 84 ? 0.217 0.218 1.600 1.00 93.81 84 TYR A C 1
ATOM 680 O O . TYR A 1 84 ? 0.636 -0.537 0.722 1.00 93.81 84 TYR A O 1
ATOM 688 N N . GLU A 1 85 ? 0.086 1.531 1.396 1.00 94.56 85 GLU A N 1
ATOM 689 C CA . GLU A 1 85 ? 0.386 2.199 0.121 1.00 94.56 85 GLU A CA 1
ATOM 690 C C . GLU A 1 85 ? 1.866 2.056 -0.269 1.00 94.56 85 GLU A C 1
ATOM 692 O O . GLU A 1 85 ? 2.180 1.784 -1.430 1.00 94.56 85 GLU A O 1
ATOM 697 N N . ARG A 1 86 ? 2.785 2.139 0.701 1.00 95.12 86 ARG A N 1
ATOM 698 C CA . ARG A 1 86 ? 4.213 1.886 0.474 1.00 95.12 86 ARG A CA 1
ATOM 699 C C . ARG A 1 86 ? 4.468 0.459 -0.011 1.00 95.12 86 ARG A C 1
ATOM 701 O O . ARG A 1 86 ? 5.206 0.277 -0.976 1.00 95.12 86 ARG A O 1
ATOM 708 N N . CYS A 1 87 ? 3.835 -0.537 0.612 1.00 94.56 87 CYS A N 1
ATOM 709 C CA . CYS A 1 87 ? 3.964 -1.935 0.189 1.00 94.56 87 CYS A CA 1
ATOM 710 C C . CYS A 1 87 ? 3.484 -2.130 -1.259 1.00 94.56 87 CYS A C 1
ATOM 712 O O . CYS A 1 87 ? 4.184 -2.731 -2.076 1.00 94.56 87 CYS A O 1
ATOM 714 N N . GLN A 1 88 ? 2.331 -1.548 -1.605 1.00 94.00 88 GLN A N 1
ATOM 715 C CA . GLN A 1 88 ? 1.791 -1.580 -2.968 1.00 94.00 88 GLN A CA 1
ATOM 716 C C . GLN A 1 88 ? 2.725 -0.914 -3.982 1.00 94.00 88 GLN A C 1
ATOM 718 O O . GLN A 1 88 ? 2.924 -1.417 -5.089 1.00 94.00 88 GLN A O 1
ATOM 723 N N . TYR A 1 89 ? 3.339 0.207 -3.607 1.00 95.25 89 TYR A N 1
ATOM 724 C CA . TYR A 1 89 ? 4.294 0.898 -4.464 1.00 95.25 89 TYR A CA 1
ATOM 725 C C . TYR A 1 89 ? 5.549 0.058 -4.734 1.00 95.25 89 TYR A C 1
ATOM 727 O O . TYR A 1 89 ? 6.045 -0.002 -5.860 1.00 95.25 89 TYR A O 1
ATOM 735 N N . GLU A 1 90 ? 6.066 -0.630 -3.720 1.00 94.88 90 GLU A N 1
ATOM 736 C CA . GLU A 1 90 ? 7.214 -1.523 -3.877 1.00 94.88 90 GLU A CA 1
ATOM 737 C C . GLU A 1 90 ? 6.904 -2.724 -4.767 1.00 94.88 90 GLU A C 1
ATOM 739 O O . GLU A 1 90 ? 7.718 -3.084 -5.619 1.00 94.88 90 GLU A O 1
ATOM 744 N N . GLU A 1 91 ? 5.724 -3.317 -4.623 1.00 93.31 91 GLU A N 1
ATOM 745 C CA . GLU A 1 91 ? 5.295 -4.430 -5.464 1.00 93.31 91 GLU A CA 1
ATOM 746 C C . GLU A 1 91 ? 5.010 -3.975 -6.908 1.00 93.31 91 GLU A C 1
ATOM 748 O O . GLU A 1 91 ? 5.426 -4.641 -7.861 1.00 93.31 91 GLU A O 1
ATOM 753 N N . PHE A 1 92 ? 4.471 -2.767 -7.102 1.00 94.38 92 PHE A N 1
ATOM 754 C CA . PHE A 1 92 ? 4.374 -2.149 -8.423 1.00 94.38 92 PHE A CA 1
ATOM 755 C C . PHE A 1 92 ? 5.744 -1.976 -9.093 1.00 94.38 92 PHE A C 1
ATOM 757 O O . PHE A 1 92 ? 5.901 -2.372 -10.249 1.00 94.38 92 PHE A O 1
ATOM 764 N N . LYS A 1 93 ? 6.757 -1.466 -8.378 1.00 95.69 93 LYS A N 1
ATOM 765 C CA . LYS A 1 93 ? 8.125 -1.348 -8.917 1.00 95.69 93 LYS A CA 1
ATOM 766 C C . LYS A 1 93 ? 8.692 -2.701 -9.354 1.00 95.69 93 LYS A C 1
ATOM 768 O O . LYS A 1 93 ? 9.313 -2.780 -10.411 1.00 95.69 93 LYS A O 1
ATOM 773 N N . LYS A 1 94 ? 8.435 -3.774 -8.595 1.00 94.19 94 LYS A N 1
ATOM 774 C CA . LYS A 1 94 ? 8.837 -5.143 -8.976 1.00 94.19 94 LYS A CA 1
ATOM 775 C C . LYS A 1 94 ? 8.178 -5.579 -10.288 1.00 94.19 94 LYS A C 1
ATOM 777 O O . LYS A 1 94 ? 8.841 -6.159 -11.145 1.00 94.19 94 LYS A O 1
ATOM 782 N N . ARG A 1 95 ? 6.891 -5.269 -10.486 1.00 93.12 95 ARG A N 1
ATOM 783 C CA . ARG A 1 95 ? 6.195 -5.560 -11.751 1.00 93.12 95 ARG A CA 1
ATOM 784 C C . ARG A 1 95 ? 6.727 -4.746 -12.924 1.00 93.12 95 ARG A C 1
ATOM 786 O O . ARG A 1 95 ? 6.828 -5.292 -14.017 1.00 93.12 95 ARG A O 1
ATOM 793 N N . VAL A 1 96 ? 7.070 -3.475 -12.714 1.00 94.00 96 VAL A N 1
ATOM 794 C CA . VAL A 1 96 ? 7.677 -2.632 -13.758 1.00 94.00 96 VAL A CA 1
ATOM 795 C C . VAL A 1 96 ? 9.024 -3.206 -14.188 1.00 94.00 96 VAL A C 1
ATOM 797 O O . VAL A 1 96 ? 9.206 -3.448 -15.376 1.00 94.00 96 VAL A O 1
ATOM 800 N N . ALA A 1 97 ? 9.898 -3.549 -13.235 1.00 94.62 97 ALA A N 1
ATOM 801 C CA . ALA A 1 97 ? 11.186 -4.179 -13.532 1.00 94.62 97 ALA A CA 1
ATOM 802 C C . ALA A 1 97 ? 11.019 -5.473 -14.349 1.00 94.62 97 ALA A C 1
ATOM 804 O O . ALA A 1 97 ? 11.650 -5.638 -15.390 1.00 94.62 97 ALA A O 1
ATOM 805 N N . LYS A 1 98 ? 10.075 -6.339 -13.956 1.00 92.44 98 LYS A N 1
ATOM 8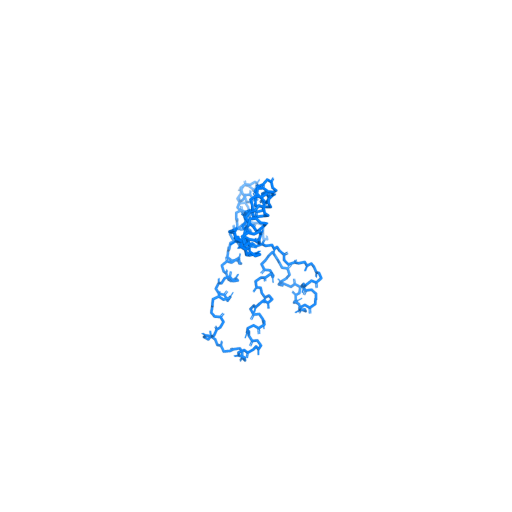06 C CA . LYS A 1 98 ? 9.748 -7.558 -14.712 1.00 92.44 98 LYS A CA 1
ATOM 807 C C . LYS A 1 98 ? 9.244 -7.261 -16.128 1.00 92.44 98 LYS A C 1
ATOM 809 O O . LYS A 1 98 ? 9.554 -7.988 -17.067 1.00 92.44 98 LYS A O 1
ATOM 814 N N . MET A 1 99 ? 8.440 -6.215 -16.305 1.00 89.56 99 MET A N 1
ATOM 815 C CA . MET A 1 99 ? 7.974 -5.817 -17.635 1.00 89.56 99 MET A CA 1
ATOM 816 C C . MET A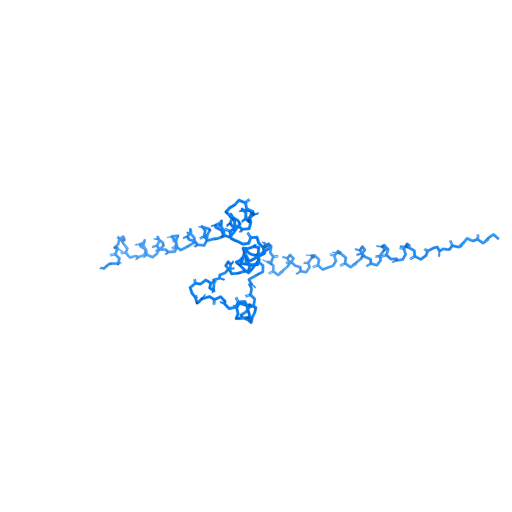 1 99 ? 9.108 -5.271 -18.502 1.00 89.56 99 MET A C 1
ATOM 818 O O . MET A 1 99 ? 9.113 -5.532 -19.703 1.00 89.56 99 MET A O 1
ATOM 822 N N . ASP A 1 100 ? 10.064 -4.554 -17.919 1.00 91.50 100 ASP A N 1
ATOM 823 C CA . ASP A 1 100 ? 11.223 -4.030 -18.639 1.00 91.50 100 ASP A CA 1
ATOM 824 C C . ASP A 1 100 ? 12.184 -5.152 -19.056 1.00 91.50 100 ASP A C 1
ATOM 826 O O . ASP A 1 100 ? 12.632 -5.167 -20.202 1.00 91.50 100 ASP A O 1
ATOM 830 N N . GLU A 1 101 ? 12.391 -6.163 -18.206 1.00 91.62 101 GLU A N 1
ATOM 831 C CA . GLU A 1 101 ? 13.097 -7.403 -18.566 1.00 91.62 101 GLU A CA 1
ATOM 832 C C . GLU A 1 101 ? 12.440 -8.102 -19.770 1.00 91.62 101 GLU A C 1
ATOM 834 O O . GLU A 1 101 ? 13.108 -8.465 -20.741 1.00 91.62 101 GLU A O 1
ATOM 839 N N . LEU A 1 102 ? 11.109 -8.243 -19.751 1.00 90.81 102 LEU A N 1
ATOM 840 C CA . LEU A 1 102 ? 10.359 -8.863 -20.847 1.00 90.81 102 LEU A CA 1
ATOM 841 C C . LEU A 1 102 ? 10.404 -8.036 -22.138 1.00 90.81 102 LEU A C 1
ATOM 843 O O . LEU A 1 102 ? 10.437 -8.608 -23.227 1.00 90.81 102 LEU A O 1
ATOM 847 N N . ARG A 1 103 ? 10.397 -6.703 -22.043 1.00 89.06 103 ARG A N 1
ATOM 848 C CA . ARG A 1 103 ? 10.532 -5.808 -23.204 1.00 89.06 103 ARG A CA 1
ATOM 849 C C . ARG A 1 103 ? 11.925 -5.887 -23.809 1.00 89.06 103 ARG A C 1
ATOM 851 O O . ARG A 1 103 ? 12.031 -5.964 -25.030 1.00 89.06 103 ARG A O 1
ATOM 858 N N . ALA A 1 104 ? 12.969 -5.912 -22.981 1.00 89.94 104 ALA A N 1
ATOM 859 C CA . ALA A 1 104 ? 14.343 -6.085 -23.441 1.00 89.94 104 ALA A CA 1
ATOM 860 C C . ALA A 1 104 ? 14.517 -7.427 -24.171 1.00 89.94 104 ALA A C 1
ATOM 862 O O . ALA A 1 104 ? 15.085 -7.464 -25.260 1.00 89.94 104 ALA A O 1
ATOM 863 N N . ALA A 1 105 ? 13.936 -8.507 -23.637 1.00 89.50 105 ALA A N 1
ATOM 864 C CA . ALA A 1 105 ? 13.940 -9.821 -24.284 1.00 89.50 105 ALA A CA 1
ATOM 865 C C . ALA A 1 105 ? 13.170 -9.854 -25.621 1.00 89.50 105 ALA A C 1
ATOM 867 O O . ALA A 1 105 ? 13.506 -10.638 -26.504 1.00 89.50 105 ALA A O 1
ATOM 868 N N . LYS A 1 106 ? 12.151 -9.001 -25.787 1.00 87.88 106 LYS A N 1
ATOM 869 C CA . LYS A 1 106 ? 11.342 -8.873 -27.014 1.00 87.88 106 LYS A CA 1
ATOM 870 C C . LYS A 1 106 ? 11.842 -7.785 -27.975 1.00 87.88 106 LYS A C 1
ATOM 872 O O . LYS A 1 106 ? 11.102 -7.375 -28.860 1.00 87.88 106 LYS A O 1
ATOM 877 N N . GLY A 1 107 ? 13.058 -7.267 -27.790 1.00 85.94 107 GLY A N 1
ATOM 878 C CA . GLY A 1 107 ? 13.623 -6.248 -28.684 1.00 85.94 107 GLY A CA 1
ATOM 879 C C . GLY A 1 107 ? 12.906 -4.890 -28.641 1.00 85.94 107 GLY A C 1
ATOM 880 O O . GLY A 1 107 ? 12.971 -4.136 -29.605 1.00 85.94 107 GLY A O 1
ATOM 881 N N . GLY A 1 108 ? 12.221 -4.565 -27.540 1.00 77.00 108 GLY A N 1
ATOM 882 C CA 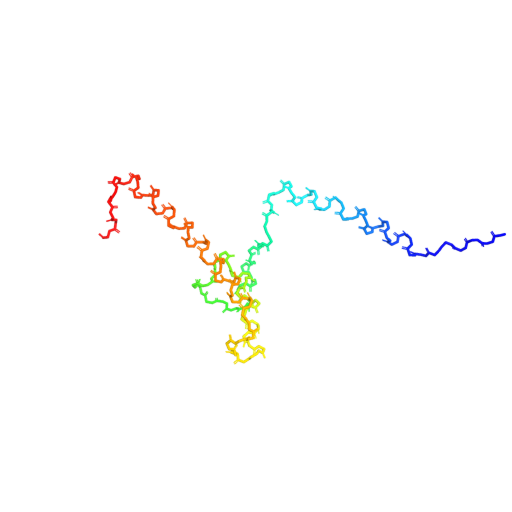. GLY A 1 108 ? 11.538 -3.280 -27.351 1.00 77.00 108 GLY A CA 1
ATOM 883 C C . GLY A 1 108 ? 10.085 -3.235 -27.833 1.00 77.00 108 GLY A C 1
ATOM 884 O O . GLY A 1 108 ? 9.444 -2.190 -27.715 1.00 77.00 108 GLY A O 1
ATOM 885 N N . GLU A 1 109 ? 9.525 -4.345 -28.319 1.00 78.88 109 GLU A N 1
ATOM 886 C CA . GLU A 1 109 ? 8.126 -4.378 -28.746 1.00 78.88 109 GLU A CA 1
ATOM 887 C C . GLU A 1 109 ? 7.156 -4.289 -27.556 1.00 78.88 109 GLU A C 1
ATOM 889 O O . GLU A 1 109 ? 7.168 -5.091 -26.611 1.00 78.88 109 GLU A O 1
ATOM 894 N N . ARG A 1 110 ? 6.260 -3.299 -27.610 1.00 74.88 110 ARG A N 1
ATOM 895 C CA . ARG A 1 110 ? 5.140 -3.182 -26.677 1.00 74.88 110 ARG A CA 1
ATOM 896 C C . ARG A 1 110 ? 4.055 -4.166 -27.115 1.00 74.88 110 ARG A C 1
ATOM 898 O O . ARG A 1 110 ? 3.421 -3.964 -28.140 1.00 74.88 110 ARG A O 1
ATOM 905 N N . SER A 1 111 ? 3.817 -5.193 -26.301 1.00 65.94 111 SER A N 1
ATOM 906 C CA . SER A 1 111 ? 2.660 -6.084 -26.468 1.00 65.94 111 SER A CA 1
ATOM 907 C C . SER A 1 111 ? 1.378 -5.297 -26.192 1.00 65.94 111 SER A C 1
ATOM 909 O O . SER A 1 111 ? 1.052 -5.026 -25.038 1.00 65.94 111 SER A O 1
ATOM 911 N N . ASN A 1 112 ? 0.70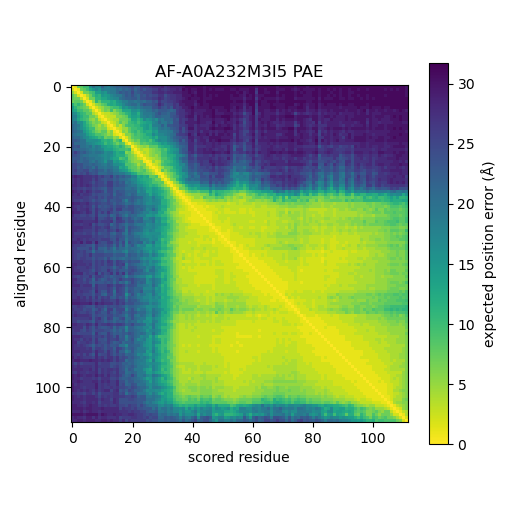7 -4.859 -27.252 1.00 66.00 112 ASN A N 1
ATOM 912 C CA . ASN A 1 112 ? -0.629 -4.275 -27.221 1.00 66.00 112 ASN A CA 1
ATOM 913 C C . ASN A 1 112 ? -1.448 -4.871 -28.357 1.00 66.00 112 ASN A C 1
ATOM 915 O O . ASN A 1 112 ? -0.877 -4.954 -29.465 1.00 66.00 112 ASN A O 1
#

Nearest PDB structures (foldseek):
  7zmg-assembly1_8  TM=9.706E-01  e=1.471E-08  Thermochaetoides thermophila DSM 1495
  7zme-assembly1_8  TM=9.611E-01  e=5.747E-08  Thermochaetoides thermophila DSM 1495
  8bpx-assembly1_o  TM=9.794E-01  e=3.008E-06  Arabidopsis thaliana
  7o71-assembly1_8  TM=9.786E-01  e=6.992E-06  Yarrowia lipolytica
  8e73-assembly1_B7  TM=9.178E-01  e=3.899E-06  Vigna radiata

pLDDT: mean 78.22, std 18.99, range [29.86, 95.69]

Solvent-accessible surface area (backbone atoms only — not comparable to full-atom values): 6838 Å² total; per-residue (Å²): 137,88,78,86,82,67,74,64,63,63,54,54,53,56,52,56,63,55,53,60,59,58,54,56,56,38,63,75,69,67,68,82,63,103,69,72,60,56,50,73,64,59,44,54,76,68,62,56,56,80,92,58,71,52,77,55,34,49,43,48,57,58,36,54,49,46,33,64,76,55,74,61,50,85,82,74,54,47,68,47,47,52,53,37,51,50,47,51,52,54,52,49,50,53,51,49,53,53,50,50,55,53,23,61,76,52,78,66,57,79,93,124

Organism: NCBI:txid519963

Radius of gyration: 23.06 Å; Cα contacts (8 Å, |Δi|>4): 41; chains: 1; bounding box: 39×31×87 Å

Mean predicted aligned error: 14.09 Å

InterPro domains:
  IPR008698 NADH dehydrogenase [ubiquinone] 1 beta subcomplex subunit 7, NDUB7 [PF05676] (38-99)
  IPR008698 NADH dehydrogenase [ubiquinone] 1 beta subcomplex subunit 7, NDUB7 [PTHR20900] (38-105)